Protein AF-A0A536EXW3-F1 (afdb_monomer_lite)

Secondary structure (DSSP, 8-state):
-------------------PPP---------------PPPHHHHHHHHHHHHHHHHHHHHHHHHHHHSPPGGGHHHHHHHHHHHHTPPPPPTTTS-HHHHHHHHHHH-TTTTTSSS--HHHHHHHHHHHHHHTS-----

Radius of gyration: 43.44 Å; chains: 1; bounding box: 102×29×121 Å

Sequence (139 aa):
MVMRTEFSHGTCGVQNPVQQPPNSRAVGNDRGRAAMRWPPAPVRRLAIGLALLAALVAPGAATLWIWSPDASDIQARVIRLASSNGLTLLGDDEVPALLAHAVVATEDERFYSHHGVDSIGLGRALLYDVVNVCLCQGG

pLDDT: mean 81.08, std 16.09, range [39.66, 96.44]

Structure (mmCIF, N/CA/C/O backbone):
data_AF-A0A536EXW3-F1
#
_entry.id   AF-A0A536EXW3-F1
#
loop_
_atom_site.group_PDB
_atom_site.id
_atom_site.type_symbol
_atom_site.label_atom_id
_atom_site.label_alt_id
_atom_site.label_comp_id
_atom_site.label_asym_id
_atom_site.label_entity_id
_atom_site.label_seq_id
_atom_site.pdbx_PDB_ins_code
_atom_site.Cartn_x
_atom_site.Cartn_y
_atom_site.Cartn_z
_atom_site.occupancy
_atom_site.B_iso_or_equiv
_atom_site.auth_seq_id
_atom_site.auth_comp_id
_atom_site.auth_asym_id
_atom_site.auth_atom_id
_atom_site.pdbx_PDB_model_num
ATOM 1 N N . MET A 1 1 ? 76.489 -2.674 -97.811 1.00 39.66 1 MET A N 1
ATOM 2 C CA . MET A 1 1 ? 77.853 -2.096 -97.776 1.00 39.66 1 MET A CA 1
ATOM 3 C C . MET A 1 1 ? 77.642 -0.592 -97.648 1.00 39.66 1 MET A C 1
ATOM 5 O O . MET A 1 1 ? 77.077 -0.022 -98.559 1.00 39.66 1 MET A O 1
ATOM 9 N N . VAL A 1 2 ? 77.814 0.076 -96.511 1.00 45.12 2 VAL A N 1
ATOM 10 C CA . VAL A 1 2 ? 78.913 0.041 -95.542 1.00 45.12 2 VAL A CA 1
ATOM 11 C C . VAL A 1 2 ? 78.366 0.205 -94.119 1.00 45.12 2 VAL A C 1
ATOM 13 O O . VAL A 1 2 ? 77.474 1.006 -93.863 1.00 45.12 2 VAL A O 1
ATOM 16 N N . MET A 1 3 ? 78.941 -0.594 -93.227 1.00 42.72 3 MET A N 1
ATOM 17 C CA . MET A 1 3 ? 78.793 -0.600 -91.779 1.00 42.72 3 MET A CA 1
ATOM 18 C C . MET A 1 3 ? 79.718 0.476 -91.192 1.00 42.72 3 MET A C 1
ATOM 20 O O . MET A 1 3 ? 80.875 0.559 -91.600 1.00 42.72 3 MET A O 1
ATOM 24 N N . ARG A 1 4 ? 79.246 1.275 -90.232 1.00 47.56 4 ARG A N 1
ATOM 25 C CA . ARG A 1 4 ? 80.129 1.955 -89.274 1.00 47.56 4 ARG A CA 1
ATOM 26 C C . ARG A 1 4 ? 79.631 1.693 -87.863 1.00 47.56 4 ARG A C 1
ATOM 28 O O . ARG A 1 4 ? 78.676 2.299 -87.394 1.00 47.56 4 ARG A O 1
ATOM 35 N N . THR A 1 5 ? 80.303 0.742 -87.237 1.00 51.34 5 THR A N 1
ATOM 36 C CA . THR A 1 5 ? 80.594 0.700 -85.809 1.00 51.34 5 THR A CA 1
ATOM 37 C C . THR A 1 5 ? 81.482 1.884 -85.445 1.00 51.34 5 THR A C 1
ATOM 39 O O . THR A 1 5 ? 82.410 2.160 -86.193 1.00 51.34 5 THR A O 1
ATOM 42 N N . GLU A 1 6 ? 81.247 2.517 -84.300 1.00 50.81 6 GLU A N 1
ATOM 43 C CA . GLU A 1 6 ? 82.322 2.983 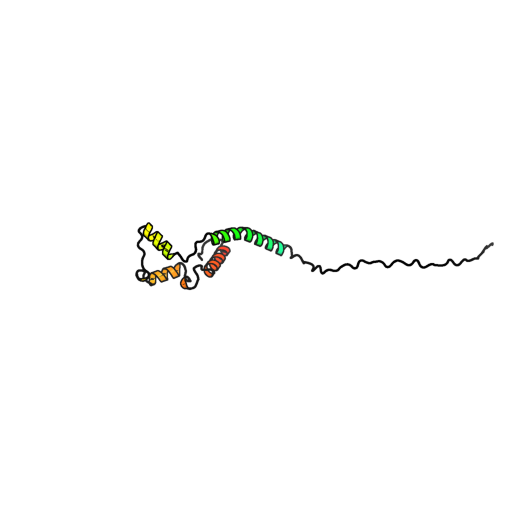-83.422 1.00 50.81 6 GLU A CA 1
ATOM 44 C C . GLU A 1 6 ? 81.808 2.956 -81.979 1.00 50.81 6 GLU A C 1
ATOM 46 O O . GLU A 1 6 ? 80.662 3.288 -81.670 1.00 50.81 6 GLU A O 1
ATOM 51 N N . PHE A 1 7 ? 82.693 2.452 -81.139 1.00 46.56 7 PHE A N 1
ATOM 52 C CA . PHE A 1 7 ? 82.573 2.135 -79.731 1.00 46.56 7 PHE A CA 1
ATOM 53 C C . PHE A 1 7 ? 83.348 3.221 -78.964 1.00 46.56 7 PHE A C 1
ATOM 55 O O . PHE A 1 7 ? 84.186 3.903 -79.548 1.00 46.56 7 PHE A O 1
ATOM 62 N N . SER A 1 8 ? 83.159 3.283 -77.643 1.00 43.66 8 SER A N 1
ATOM 63 C CA . SER A 1 8 ? 84.220 3.560 -76.655 1.00 43.66 8 SER A CA 1
ATOM 64 C C . SER A 1 8 ? 84.088 4.788 -75.729 1.00 43.66 8 SER A C 1
ATOM 66 O O . SER A 1 8 ? 83.782 5.904 -76.137 1.00 43.66 8 SER A O 1
ATOM 68 N N . HIS A 1 9 ? 84.470 4.495 -74.474 1.00 50.88 9 HIS A N 1
ATOM 69 C CA . HIS A 1 9 ? 84.748 5.324 -73.287 1.00 50.88 9 HIS A CA 1
ATOM 70 C C . HIS A 1 9 ? 83.513 5.953 -72.600 1.00 50.88 9 HIS A C 1
ATOM 72 O O . HIS A 1 9 ? 82.826 6.779 -73.172 1.00 50.88 9 HIS A O 1
ATOM 78 N N . GLY A 1 10 ? 83.124 5.641 -71.359 1.00 49.44 10 GLY A N 1
ATOM 79 C CA . GLY A 1 10 ? 83.854 5.087 -70.221 1.00 49.44 10 GLY A CA 1
ATOM 80 C C . GLY A 1 10 ? 84.164 6.190 -69.206 1.00 49.44 10 GLY A C 1
ATOM 81 O O . GLY A 1 10 ? 85.245 6.759 -69.269 1.00 49.44 10 GLY A O 1
ATOM 82 N N . THR A 1 11 ? 83.258 6.450 -68.254 1.00 57.19 11 THR A N 1
ATOM 83 C CA . THR A 1 11 ? 83.593 7.064 -66.955 1.00 57.19 11 THR A CA 1
ATOM 84 C C . THR A 1 11 ? 82.712 6.495 -65.839 1.00 57.19 11 THR A C 1
ATOM 86 O O . THR A 1 11 ? 81.483 6.510 -65.894 1.00 57.19 11 THR A O 1
ATOM 89 N N . CYS A 1 12 ? 83.380 5.960 -64.815 1.00 51.38 12 CYS A N 1
ATOM 90 C CA . CYS A 1 12 ? 82.799 5.523 -63.552 1.00 51.38 12 CYS A CA 1
ATOM 91 C C . CYS A 1 12 ? 82.267 6.734 -62.777 1.00 51.38 12 CYS A C 1
ATOM 93 O O . CYS A 1 12 ? 83.043 7.521 -62.236 1.00 51.38 12 CYS A O 1
ATOM 95 N N . GLY A 1 13 ? 80.944 6.868 -62.702 1.00 50.50 13 GLY A N 1
ATOM 96 C CA . GLY A 1 13 ? 80.277 7.763 -61.763 1.00 50.50 13 GLY A CA 1
ATOM 97 C C . GLY A 1 13 ? 80.146 7.100 -60.392 1.00 50.50 13 GLY A C 1
ATOM 98 O O . GLY A 1 13 ? 79.479 6.077 -60.248 1.00 50.50 13 GLY A O 1
ATOM 99 N N . VAL A 1 14 ? 80.800 7.698 -59.399 1.00 56.66 14 VAL A N 1
ATOM 100 C CA . VAL A 1 14 ? 80.733 7.383 -57.967 1.00 56.66 14 VAL A CA 1
ATOM 101 C C . VAL A 1 14 ? 79.275 7.393 -57.487 1.00 56.66 14 VAL A C 1
ATOM 103 O O . VAL A 1 14 ? 78.622 8.433 -57.486 1.00 56.66 14 VAL A O 1
ATOM 106 N N . GLN A 1 15 ? 78.761 6.238 -57.064 1.00 57.31 15 GLN A N 1
ATOM 107 C CA . GLN A 1 15 ? 77.461 6.132 -56.399 1.00 57.31 15 GLN A CA 1
ATOM 108 C C . GLN A 1 15 ? 77.656 6.438 -54.912 1.00 57.31 15 GLN A C 1
ATOM 110 O O . GLN A 1 15 ? 78.202 5.631 -54.166 1.00 57.31 15 GLN A O 1
ATOM 115 N N . ASN A 1 16 ? 77.238 7.629 -54.493 1.00 58.91 16 ASN A N 1
ATOM 116 C CA . ASN A 1 16 ? 77.158 8.011 -53.089 1.00 58.91 16 ASN A CA 1
ATOM 117 C C . ASN A 1 16 ? 75.812 7.497 -52.536 1.00 58.91 16 ASN A C 1
ATOM 119 O O . ASN A 1 16 ? 74.772 7.899 -53.069 1.00 58.91 16 ASN A O 1
ATOM 123 N N . PRO A 1 17 ? 75.766 6.600 -51.534 1.00 58.09 17 PRO A N 1
ATOM 124 C CA . PRO A 1 17 ? 74.497 6.174 -50.967 1.00 58.09 17 PRO A CA 1
ATOM 125 C C . PRO A 1 17 ? 73.904 7.336 -50.167 1.00 58.09 17 PRO A C 1
ATOM 127 O O . PRO A 1 17 ? 74.394 7.695 -49.098 1.00 58.09 17 PRO A O 1
ATOM 130 N N . VAL A 1 18 ? 72.830 7.928 -50.690 1.00 61.88 18 VAL A N 1
ATOM 131 C CA . VAL A 1 18 ? 71.965 8.830 -49.926 1.00 61.88 18 VAL A CA 1
ATOM 132 C C . VAL A 1 18 ? 71.464 8.049 -48.712 1.00 61.88 18 VAL A C 1
ATOM 134 O O . VAL A 1 18 ? 70.648 7.137 -48.842 1.00 61.88 18 VAL A O 1
ATOM 137 N N . GLN A 1 19 ? 71.980 8.376 -47.527 1.00 61.47 19 GLN A N 1
ATOM 138 C CA . GLN A 1 19 ? 71.449 7.851 -46.278 1.00 61.47 19 GLN A CA 1
ATOM 139 C C . GLN A 1 19 ? 70.053 8.434 -46.069 1.00 61.47 19 GLN A C 1
ATOM 141 O O . GLN A 1 19 ? 69.885 9.619 -45.785 1.00 61.47 19 GLN A O 1
ATOM 146 N N . GLN A 1 20 ? 69.038 7.593 -46.252 1.00 64.19 20 GLN A N 1
ATOM 147 C CA . GLN A 1 20 ? 67.671 7.900 -45.858 1.00 64.19 20 GLN A CA 1
ATOM 148 C C . GLN A 1 20 ? 67.650 8.085 -44.333 1.00 64.19 20 GLN A C 1
ATOM 150 O O . GLN A 1 20 ? 68.080 7.172 -43.621 1.00 64.19 20 GLN A O 1
ATOM 155 N N . PRO A 1 21 ? 67.172 9.227 -43.801 1.00 63.22 21 PRO A N 1
ATOM 156 C CA . PRO A 1 21 ? 66.998 9.358 -42.363 1.00 63.22 21 PRO A CA 1
ATOM 157 C C . PRO A 1 21 ? 66.035 8.263 -41.884 1.00 63.22 21 PRO A C 1
ATOM 159 O O . PRO A 1 21 ? 65.105 7.910 -42.624 1.00 63.22 21 PRO A O 1
ATOM 162 N N . PRO A 1 22 ? 66.232 7.706 -40.675 1.00 63.12 22 PRO A N 1
ATOM 163 C CA . PRO A 1 22 ? 65.307 6.731 -40.135 1.00 63.12 22 PRO A CA 1
ATOM 164 C C . PRO A 1 22 ? 63.920 7.363 -40.126 1.00 63.12 22 PRO A C 1
ATOM 166 O O . PRO A 1 22 ? 63.681 8.398 -39.507 1.00 63.12 22 PRO A O 1
ATOM 169 N N . ASN A 1 23 ? 63.017 6.744 -40.880 1.00 60.72 23 ASN A N 1
ATOM 170 C CA . ASN A 1 23 ? 61.598 7.008 -40.809 1.00 60.72 23 ASN A CA 1
ATOM 171 C C . ASN A 1 23 ? 61.190 6.832 -39.344 1.00 60.72 23 ASN A C 1
ATOM 173 O O . ASN A 1 23 ? 61.068 5.699 -38.873 1.00 60.72 23 ASN A O 1
ATOM 177 N N . SER A 1 24 ? 61.000 7.950 -38.643 1.00 56.53 24 SER A N 1
ATOM 178 C CA . SER A 1 24 ? 60.300 8.035 -37.368 1.00 56.53 24 SER A CA 1
ATOM 179 C C . SER A 1 24 ? 58.846 7.634 -37.603 1.00 56.53 24 SER A C 1
ATOM 181 O O . SER A 1 24 ? 57.938 8.465 -37.567 1.00 56.53 24 SER A O 1
ATOM 183 N N . ARG A 1 25 ? 58.622 6.347 -37.896 1.00 56.28 25 ARG A N 1
ATOM 184 C CA . ARG A 1 25 ? 57.303 5.739 -37.861 1.00 56.28 25 ARG A CA 1
ATOM 185 C C . ARG A 1 25 ? 56.850 5.947 -36.439 1.00 56.28 25 ARG A C 1
ATOM 187 O O . ARG A 1 25 ? 57.452 5.409 -35.513 1.00 56.28 25 ARG A O 1
ATOM 194 N N . ALA A 1 26 ? 55.856 6.815 -36.316 1.00 57.50 26 ALA A N 1
ATOM 195 C CA . ALA A 1 26 ? 55.131 7.090 -35.105 1.00 57.50 26 ALA A CA 1
ATOM 196 C C . ALA A 1 26 ? 55.066 5.814 -34.267 1.00 57.50 26 ALA A C 1
ATOM 198 O O . ALA A 1 26 ? 54.476 4.818 -34.691 1.00 57.50 26 ALA A O 1
ATOM 199 N N . VAL A 1 27 ? 55.698 5.852 -33.094 1.00 60.97 27 VAL A N 1
ATOM 200 C CA . VAL A 1 27 ? 55.340 4.966 -31.993 1.00 60.97 27 VAL A CA 1
ATOM 201 C C . VAL A 1 27 ? 53.906 5.354 -31.662 1.00 60.97 27 VAL A C 1
ATOM 203 O O . VAL A 1 27 ? 53.631 6.261 -30.876 1.00 60.97 27 VAL A O 1
ATOM 206 N N . GLY A 1 28 ? 52.992 4.750 -32.420 1.00 56.22 28 GLY A N 1
ATOM 207 C CA . GLY A 1 28 ? 51.567 4.810 -32.224 1.00 56.22 28 GLY A CA 1
ATOM 208 C C . GLY A 1 28 ? 51.334 4.237 -30.849 1.00 56.22 28 GLY A C 1
ATOM 209 O O . GLY A 1 28 ? 51.504 3.052 -30.600 1.00 56.22 28 GLY A O 1
ATOM 210 N N . ASN A 1 29 ? 51.052 5.139 -29.929 1.00 62.47 29 ASN A N 1
ATOM 211 C CA . ASN A 1 29 ? 50.621 4.835 -28.592 1.00 62.47 29 ASN A CA 1
ATOM 212 C C . ASN A 1 29 ? 49.294 4.062 -28.698 1.00 62.47 29 ASN A C 1
ATOM 214 O O . ASN A 1 29 ? 48.212 4.656 -28.704 1.00 62.47 29 ASN A O 1
ATOM 218 N N . ASP A 1 30 ? 49.395 2.735 -28.776 1.00 59.47 30 ASP A N 1
ATOM 219 C CA . ASP A 1 30 ? 48.297 1.777 -28.655 1.00 59.47 30 ASP A CA 1
ATOM 220 C C . ASP A 1 30 ? 47.860 1.706 -27.185 1.00 59.47 30 ASP A C 1
ATOM 222 O O . ASP A 1 30 ? 47.868 0.669 -26.525 1.00 59.47 30 ASP A O 1
ATOM 226 N N . ARG A 1 31 ? 47.485 2.866 -26.631 1.00 60.16 31 ARG A N 1
ATOM 227 C CA . ARG A 1 31 ? 46.720 2.934 -25.389 1.00 60.16 31 ARG A CA 1
ATOM 228 C C . ARG A 1 31 ? 45.419 2.200 -25.652 1.00 60.16 31 ARG A C 1
ATOM 230 O O . ARG A 1 31 ? 44.624 2.663 -26.467 1.00 60.16 31 ARG A O 1
ATOM 237 N N . GLY A 1 32 ? 45.252 1.077 -24.956 1.00 52.81 32 GLY A N 1
ATOM 238 C CA . GLY A 1 32 ? 44.072 0.222 -24.890 1.00 52.81 32 GLY A CA 1
ATOM 239 C C . GLY A 1 32 ? 42.752 0.958 -25.078 1.00 52.81 32 GLY A C 1
ATOM 240 O O . GLY A 1 32 ? 42.047 1.274 -24.123 1.00 52.81 32 GLY A O 1
ATOM 241 N N . ARG A 1 33 ? 42.369 1.158 -26.339 1.00 58.97 33 ARG A N 1
ATOM 242 C CA . ARG A 1 33 ? 40.987 1.405 -26.710 1.00 58.97 33 ARG A CA 1
ATOM 243 C C . ARG A 1 33 ? 40.323 0.046 -26.641 1.00 58.97 33 ARG A C 1
ATOM 245 O O . ARG A 1 33 ? 40.210 -0.642 -27.649 1.00 58.97 33 ARG A O 1
ATOM 252 N N . ALA A 1 34 ? 39.947 -0.351 -25.424 1.00 60.16 34 ALA A N 1
ATOM 253 C CA . ALA A 1 34 ? 38.918 -1.352 -25.220 1.00 60.16 34 ALA A CA 1
ATOM 254 C C . ALA A 1 34 ? 37.746 -0.919 -26.105 1.00 60.16 34 ALA A C 1
ATOM 256 O O . ALA A 1 34 ? 37.071 0.070 -25.819 1.00 60.16 34 ALA A O 1
ATOM 257 N N . ALA A 1 35 ? 37.624 -1.559 -27.270 1.00 61.75 35 ALA A N 1
ATOM 258 C CA . ALA A 1 35 ? 36.638 -1.214 -28.269 1.00 61.75 35 ALA A CA 1
ATOM 259 C C . ALA A 1 35 ? 35.280 -1.474 -27.629 1.00 61.75 35 ALA A C 1
ATOM 261 O O . ALA A 1 35 ? 34.850 -2.619 -27.500 1.00 61.75 35 ALA A O 1
ATOM 262 N N . MET A 1 36 ? 34.655 -0.401 -27.152 1.00 62.81 36 MET A N 1
ATOM 263 C CA . MET A 1 36 ? 33.332 -0.412 -26.561 1.00 62.81 36 MET A CA 1
ATOM 264 C C . MET A 1 36 ? 32.375 -0.840 -27.669 1.00 62.81 36 MET A C 1
ATOM 266 O O . MET A 1 36 ? 31.964 -0.034 -28.501 1.00 62.81 36 MET A O 1
ATOM 270 N N . ARG A 1 37 ? 32.111 -2.145 -27.761 1.00 75.62 37 ARG A N 1
ATOM 271 C CA . ARG A 1 37 ? 31.173 -2.706 -28.730 1.00 75.62 37 ARG A CA 1
ATOM 272 C C . ARG A 1 37 ? 29.799 -2.191 -28.337 1.00 75.62 37 ARG A C 1
ATOM 274 O O . ARG A 1 37 ? 29.271 -2.566 -27.294 1.00 75.62 37 ARG A O 1
ATOM 281 N N . TRP A 1 38 ? 29.258 -1.276 -29.133 1.00 72.81 38 TRP A N 1
ATOM 282 C CA . TRP A 1 38 ? 27.921 -0.757 -28.889 1.00 72.81 38 TRP A CA 1
ATOM 283 C C . TRP A 1 38 ? 26.916 -1.906 -28.984 1.00 72.81 38 TRP A C 1
ATOM 285 O O . TRP A 1 38 ? 27.030 -2.734 -29.895 1.00 72.81 38 TRP A O 1
ATOM 295 N N . PRO A 1 39 ? 25.949 -1.984 -28.053 1.00 80.62 39 PRO A N 1
ATOM 296 C CA . PRO A 1 39 ? 24.941 -3.025 -28.099 1.00 80.62 39 PRO A CA 1
ATOM 297 C C . PRO A 1 39 ? 24.151 -2.922 -29.410 1.00 80.62 39 PRO A C 1
ATOM 299 O O . PRO A 1 39 ? 23.993 -1.823 -29.961 1.00 80.62 39 PRO A O 1
ATOM 302 N N . PRO A 1 40 ? 23.635 -4.051 -29.922 1.00 86.69 40 PRO A N 1
ATOM 303 C CA . PRO A 1 40 ? 22.857 -4.050 -31.150 1.00 86.69 40 PRO A CA 1
ATOM 304 C C . PRO A 1 40 ? 21.650 -3.108 -31.019 1.00 86.69 40 PRO A C 1
ATOM 306 O O . PRO A 1 40 ? 21.060 -2.956 -29.947 1.00 86.69 40 PRO A O 1
ATOM 309 N N . ALA A 1 41 ? 21.268 -2.470 -32.129 1.00 86.44 41 ALA A 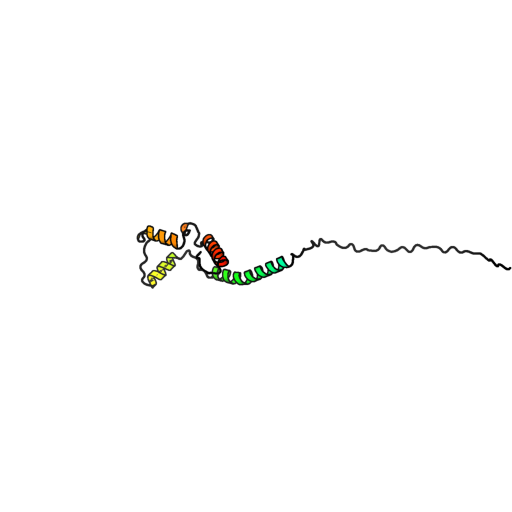N 1
ATOM 310 C CA . ALA A 1 41 ? 20.202 -1.468 -32.179 1.00 86.44 41 ALA A CA 1
ATOM 311 C C . ALA A 1 41 ? 18.890 -1.838 -31.444 1.00 86.44 41 ALA A C 1
ATOM 313 O O . ALA A 1 41 ? 18.359 -0.949 -30.773 1.00 86.44 41 ALA A O 1
ATOM 314 N N . PRO A 1 42 ? 18.354 -3.081 -31.501 1.00 88.06 42 PRO A N 1
ATOM 315 C CA . PRO A 1 42 ? 17.156 -3.435 -30.734 1.00 88.06 42 PRO A CA 1
ATOM 316 C C . PRO A 1 42 ? 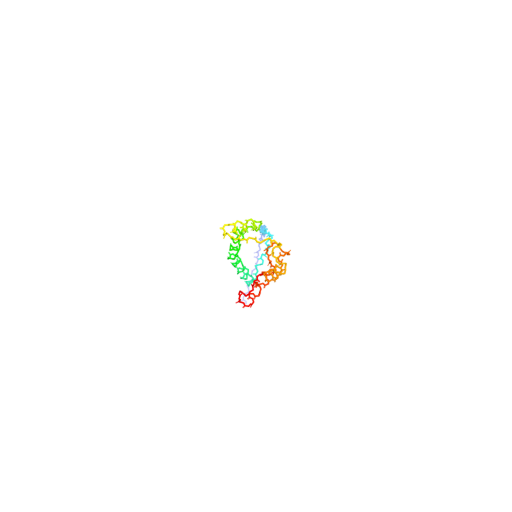17.373 -3.340 -29.220 1.00 88.06 42 PRO A C 1
ATOM 318 O O . PRO A 1 42 ? 16.533 -2.773 -28.530 1.00 88.06 42 PRO A O 1
ATOM 321 N N . VAL A 1 43 ? 18.525 -3.792 -28.714 1.00 90.25 43 VAL A N 1
ATOM 322 C CA . VAL A 1 43 ? 18.876 -3.713 -27.286 1.00 90.25 43 VAL A CA 1
ATOM 323 C C . VAL A 1 43 ? 18.983 -2.257 -26.844 1.00 90.25 43 VAL A C 1
ATOM 325 O O . VAL A 1 43 ? 18.447 -1.886 -25.804 1.00 90.25 43 VAL A O 1
ATOM 328 N N . ARG A 1 44 ? 19.597 -1.399 -27.669 1.00 88.94 44 ARG A N 1
ATOM 329 C CA . ARG A 1 44 ? 19.681 0.040 -27.382 1.00 88.94 44 ARG A CA 1
ATOM 330 C C . ARG A 1 44 ? 18.300 0.700 -27.328 1.00 88.94 44 ARG A C 1
ATOM 332 O O . ARG A 1 44 ? 18.059 1.518 -26.450 1.00 88.94 44 ARG A O 1
ATOM 339 N N . ARG A 1 45 ? 17.395 0.361 -28.252 1.00 91.12 45 ARG A N 1
ATOM 340 C CA . ARG A 1 45 ? 16.024 0.907 -28.282 1.00 91.12 45 ARG A CA 1
ATOM 341 C C . ARG A 1 45 ? 15.216 0.477 -27.058 1.00 91.12 45 ARG A C 1
ATOM 343 O O . ARG A 1 45 ? 14.561 1.319 -26.457 1.00 91.12 45 ARG A O 1
ATOM 350 N N . LEU A 1 46 ? 15.317 -0.794 -26.670 1.00 92.50 46 LEU A N 1
ATOM 351 C CA . LEU A 1 46 ? 14.686 -1.327 -25.459 1.00 92.50 46 LEU A CA 1
ATOM 352 C C . LEU A 1 46 ? 15.214 -0.632 -24.199 1.00 92.50 46 LEU A C 1
ATOM 354 O O . LEU A 1 46 ? 14.425 -0.176 -23.378 1.00 92.50 46 LEU A O 1
ATOM 358 N N . ALA A 1 47 ? 16.536 -0.475 -24.089 1.00 91.75 47 ALA A N 1
ATOM 359 C CA . ALA A 1 47 ? 17.166 0.217 -22.967 1.00 91.75 47 ALA A CA 1
ATOM 360 C C . ALA A 1 47 ? 16.722 1.685 -22.865 1.00 91.75 47 ALA A C 1
ATOM 362 O O . ALA A 1 47 ? 16.407 2.153 -21.775 1.00 91.75 47 ALA A O 1
ATOM 363 N N . ILE A 1 48 ? 16.639 2.398 -23.995 1.00 93.75 48 ILE A N 1
ATOM 364 C CA . ILE A 1 48 ? 16.118 3.772 -24.029 1.00 93.75 48 ILE A CA 1
ATOM 365 C C . ILE A 1 48 ? 14.647 3.799 -23.596 1.00 93.75 48 ILE A C 1
ATOM 367 O O . ILE A 1 48 ? 14.281 4.630 -22.773 1.00 93.75 48 ILE A O 1
ATOM 371 N N . GLY A 1 49 ? 13.812 2.887 -24.103 1.00 93.94 49 GLY A N 1
ATOM 372 C CA . GLY A 1 49 ? 12.397 2.808 -23.727 1.00 93.94 49 GLY A CA 1
ATOM 373 C C . GLY A 1 49 ? 12.190 2.575 -22.227 1.00 93.94 49 GLY A C 1
ATOM 374 O O . GLY A 1 49 ? 11.429 3.302 -21.594 1.00 93.94 49 GLY A O 1
ATOM 375 N N . LEU A 1 50 ? 12.922 1.623 -21.641 1.00 94.44 50 LEU A N 1
ATOM 376 C CA . LEU A 1 50 ? 12.892 1.360 -20.199 1.00 94.44 50 LEU A CA 1
ATOM 377 C C . LEU A 1 50 ? 13.389 2.558 -19.383 1.00 94.44 50 LEU A C 1
ATOM 379 O O . LEU A 1 50 ? 12.783 2.894 -18.370 1.00 94.44 50 LEU A O 1
ATOM 383 N N . ALA A 1 51 ? 14.453 3.230 -19.832 1.00 93.44 51 ALA A N 1
ATOM 384 C CA . ALA A 1 51 ? 14.971 4.420 -19.162 1.00 93.44 51 ALA A CA 1
ATOM 385 C C . ALA A 1 51 ? 13.959 5.577 -19.172 1.00 93.44 51 ALA A C 1
ATOM 387 O O . ALA A 1 51 ? 13.793 6.250 -18.158 1.00 93.44 51 ALA A O 1
ATOM 388 N N . LEU A 1 52 ? 13.247 5.784 -20.286 1.00 95.94 52 LEU A N 1
ATOM 389 C CA . LEU A 1 52 ? 12.187 6.790 -20.382 1.00 95.94 52 LEU A CA 1
ATOM 390 C C . LEU A 1 52 ? 11.000 6.456 -19.470 1.00 95.94 52 LEU A C 1
ATOM 392 O O . LEU A 1 52 ? 10.502 7.337 -18.775 1.00 95.94 52 LEU A O 1
ATOM 396 N N . LEU A 1 53 ? 10.576 5.189 -19.430 1.00 94.00 53 LEU A N 1
ATOM 397 C CA . LEU A 1 53 ? 9.506 4.743 -18.536 1.00 94.00 53 LEU A CA 1
ATOM 398 C C . LEU A 1 53 ? 9.897 4.927 -17.063 1.00 94.00 53 LEU A C 1
ATOM 400 O O . LEU A 1 53 ? 9.124 5.482 -16.286 1.00 94.00 53 LEU A O 1
ATOM 404 N N . ALA A 1 54 ? 11.116 4.538 -16.687 1.00 92.38 54 ALA A N 1
ATOM 405 C CA . ALA A 1 54 ? 11.633 4.752 -15.340 1.00 92.38 54 ALA A CA 1
ATOM 406 C C . ALA A 1 54 ? 11.693 6.245 -14.983 1.00 92.38 54 ALA A C 1
ATOM 408 O O . ALA A 1 54 ? 11.276 6.621 -13.893 1.00 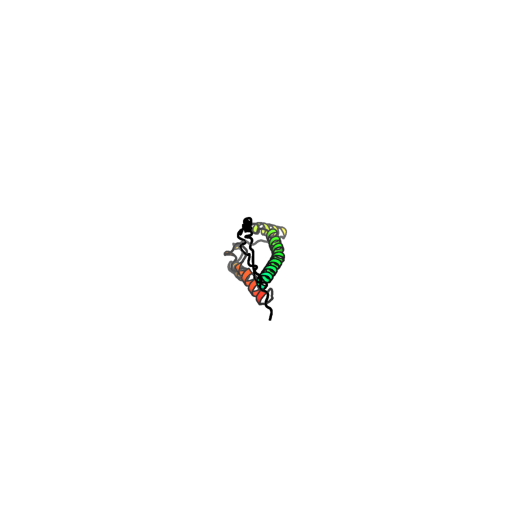92.38 54 ALA A O 1
ATOM 409 N N . ALA A 1 55 ? 12.136 7.108 -15.902 1.00 93.25 55 ALA A N 1
ATOM 410 C CA . ALA A 1 55 ? 12.157 8.555 -15.692 1.00 93.25 55 ALA A CA 1
ATOM 411 C C . ALA A 1 55 ? 10.753 9.165 -15.519 1.00 93.25 55 ALA A C 1
ATOM 413 O O . ALA A 1 55 ? 10.623 10.193 -14.861 1.00 93.25 55 ALA A O 1
ATOM 414 N N . LEU A 1 56 ? 9.710 8.535 -16.073 1.00 93.44 56 LEU A N 1
ATOM 415 C CA . LEU A 1 56 ? 8.317 8.953 -15.899 1.00 93.44 56 LEU A CA 1
ATOM 416 C C . LEU A 1 56 ? 7.723 8.459 -14.567 1.00 93.44 56 LEU A C 1
ATOM 418 O O . LEU A 1 56 ? 7.031 9.206 -13.882 1.00 93.44 56 LEU A O 1
ATOM 422 N N . VAL A 1 57 ? 7.993 7.204 -14.197 1.00 93.44 57 VAL A N 1
ATOM 423 C CA . VAL A 1 57 ? 7.381 6.542 -13.030 1.00 93.44 57 VAL A CA 1
ATOM 424 C C . VAL A 1 57 ? 8.111 6.873 -11.726 1.00 93.44 57 VAL A C 1
ATOM 426 O O . VAL A 1 57 ? 7.469 7.106 -10.701 1.00 93.44 57 VAL A O 1
ATOM 429 N N . ALA A 1 58 ? 9.445 6.920 -11.743 1.00 91.31 58 ALA A N 1
ATOM 430 C CA . ALA A 1 58 ? 10.257 7.081 -10.538 1.00 91.31 58 ALA A CA 1
ATOM 431 C C . ALA A 1 58 ? 9.994 8.389 -9.770 1.00 91.31 58 ALA A C 1
ATOM 433 O O . ALA A 1 58 ? 9.922 8.318 -8.544 1.00 91.31 58 ALA A O 1
ATOM 434 N N . PRO A 1 59 ? 9.792 9.560 -10.411 1.00 92.62 59 PRO A N 1
ATOM 435 C CA . PRO A 1 59 ? 9.424 10.774 -9.685 1.00 92.62 59 PRO A CA 1
ATOM 436 C C . PRO A 1 59 ? 8.094 10.611 -8.941 1.00 92.62 59 PRO A C 1
ATOM 438 O O . PRO A 1 59 ? 7.998 10.983 -7.776 1.00 92.62 59 PRO A O 1
ATOM 441 N N . GLY A 1 60 ? 7.094 9.991 -9.577 1.00 88.81 60 GLY A N 1
ATOM 442 C CA . GLY A 1 60 ? 5.805 9.695 -8.950 1.00 88.81 60 GLY A CA 1
ATOM 443 C C . GLY A 1 60 ? 5.962 8.783 -7.735 1.00 88.81 60 GLY A C 1
ATOM 444 O O . GLY A 1 60 ? 5.549 9.146 -6.637 1.00 88.81 60 GLY A O 1
ATOM 445 N N . ALA A 1 61 ? 6.650 7.653 -7.899 1.00 87.31 61 ALA A N 1
ATOM 446 C CA . ALA A 1 61 ? 6.920 6.727 -6.801 1.00 87.31 61 ALA A CA 1
ATOM 447 C C . ALA A 1 61 ? 7.706 7.385 -5.648 1.00 87.31 61 ALA A C 1
ATOM 449 O O . ALA A 1 61 ? 7.351 7.212 -4.486 1.00 87.31 61 ALA A O 1
ATOM 450 N N . ALA A 1 62 ? 8.728 8.189 -5.956 1.00 87.00 62 ALA A N 1
ATOM 451 C CA . ALA A 1 62 ? 9.515 8.903 -4.953 1.00 87.00 62 ALA A CA 1
ATOM 452 C C . ALA A 1 62 ? 8.687 9.958 -4.209 1.00 87.00 62 ALA A C 1
ATOM 454 O O . ALA A 1 62 ? 8.786 10.053 -2.990 1.00 87.00 62 ALA A O 1
ATOM 455 N N . THR A 1 63 ? 7.846 10.728 -4.910 1.00 89.31 63 THR A N 1
ATOM 456 C CA . THR A 1 63 ? 6.944 11.676 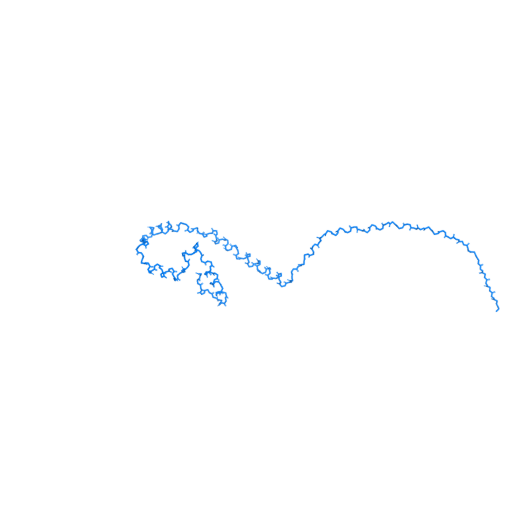-4.238 1.00 89.31 63 THR A CA 1
ATOM 457 C C . THR A 1 63 ? 5.990 10.940 -3.305 1.00 89.31 63 THR A C 1
ATOM 459 O O . THR A 1 63 ? 5.931 11.285 -2.131 1.00 89.31 63 THR A O 1
ATOM 462 N N . LEU A 1 64 ? 5.319 9.882 -3.769 1.00 86.25 64 LEU A N 1
ATOM 463 C CA . LEU A 1 64 ? 4.438 9.073 -2.925 1.00 86.25 64 LEU A CA 1
ATOM 464 C C . LEU A 1 64 ? 5.159 8.524 -1.691 1.00 86.25 64 LEU A C 1
ATOM 466 O O . LEU A 1 64 ? 4.619 8.637 -0.599 1.00 86.25 64 LEU A O 1
ATOM 470 N N . TRP A 1 65 ? 6.387 8.021 -1.844 1.00 84.69 65 TRP A N 1
ATOM 471 C CA . TRP A 1 65 ? 7.191 7.517 -0.727 1.00 84.69 65 TRP A CA 1
ATOM 472 C C . TRP A 1 65 ? 7.565 8.601 0.294 1.00 84.69 65 TRP A C 1
ATOM 474 O O . TRP A 1 65 ? 7.622 8.348 1.492 1.00 84.69 65 TRP A O 1
ATOM 484 N N . ILE A 1 66 ? 7.830 9.823 -0.170 1.00 86.62 66 ILE A N 1
ATOM 485 C CA . ILE A 1 66 ? 8.173 10.956 0.702 1.00 86.62 66 ILE A CA 1
ATOM 486 C C . ILE A 1 66 ? 6.931 11.489 1.428 1.00 86.62 66 ILE A C 1
ATOM 488 O O . ILE A 1 66 ? 7.028 11.928 2.572 1.00 86.62 66 ILE A O 1
ATOM 492 N N . TRP A 1 67 ? 5.773 11.478 0.765 1.00 85.50 67 TRP A N 1
ATOM 493 C CA . TRP A 1 67 ? 4.525 12.017 1.306 1.00 85.50 67 TRP A CA 1
ATOM 494 C C . TRP A 1 67 ? 3.712 11.001 2.113 1.00 85.50 67 TRP A C 1
ATOM 496 O O . TRP A 1 67 ? 2.845 11.418 2.883 1.00 85.50 67 TRP A O 1
ATOM 506 N N . SER A 1 68 ? 3.962 9.696 1.966 1.00 80.44 68 SER A N 1
ATOM 507 C CA . SER A 1 68 ? 3.304 8.669 2.773 1.00 80.44 68 SER A CA 1
ATOM 508 C C . SER A 1 68 ? 3.715 8.826 4.241 1.00 80.44 68 SER A C 1
ATOM 510 O O . SER A 1 68 ? 4.904 8.703 4.545 1.00 80.44 68 SER A O 1
ATOM 512 N N . PRO A 1 69 ? 2.771 9.112 5.159 1.00 76.12 69 PRO A N 1
ATOM 513 C CA . PRO A 1 69 ? 3.075 9.196 6.579 1.00 76.12 69 PRO A CA 1
ATOM 514 C C . PRO A 1 69 ? 3.633 7.868 7.079 1.00 76.12 69 PRO A C 1
ATOM 516 O O . PRO A 1 69 ? 3.180 6.804 6.657 1.00 76.12 69 PRO A O 1
ATOM 519 N N . ASP A 1 70 ? 4.575 7.942 8.013 1.00 80.44 70 ASP A N 1
ATOM 520 C CA . ASP A 1 70 ? 5.031 6.757 8.727 1.00 80.44 70 ASP A CA 1
ATOM 521 C C . ASP A 1 70 ? 3.864 6.104 9.494 1.00 80.44 70 ASP A C 1
ATOM 523 O O . ASP A 1 70 ? 2.978 6.795 10.003 1.00 80.44 70 ASP A O 1
ATOM 527 N N . ALA A 1 71 ? 3.850 4.771 9.556 1.00 81.94 71 ALA A N 1
ATOM 528 C CA . ALA A 1 71 ? 2.761 4.004 10.157 1.00 81.94 71 ALA A CA 1
ATOM 529 C C . ALA A 1 71 ? 2.935 3.752 11.670 1.00 81.94 71 ALA A C 1
ATOM 531 O O . ALA A 1 71 ? 2.051 3.175 12.304 1.00 81.94 71 ALA A O 1
ATOM 532 N N . SER A 1 72 ? 4.040 4.180 12.290 1.00 84.62 72 SER A N 1
ATOM 533 C CA . SER A 1 72 ? 4.271 3.963 13.728 1.00 84.62 72 SER A CA 1
ATOM 534 C C . SER A 1 72 ? 3.295 4.732 14.623 1.00 84.62 72 SER A C 1
ATOM 536 O O . SER A 1 72 ? 3.051 4.321 15.757 1.00 84.62 72 SER A O 1
ATOM 538 N N . ASP A 1 73 ? 2.692 5.817 14.125 1.00 89.12 73 ASP A N 1
ATOM 539 C CA . ASP A 1 73 ? 1.752 6.648 14.880 1.00 89.12 73 ASP A CA 1
ATOM 540 C C . ASP A 1 73 ? 0.272 6.344 14.588 1.00 89.12 73 ASP A C 1
ATOM 542 O O . ASP A 1 73 ? -0.599 7.075 15.071 1.00 89.12 73 ASP A O 1
ATOM 546 N N . ILE A 1 74 ? -0.035 5.272 13.837 1.00 88.69 74 ILE A N 1
ATOM 547 C CA . ILE A 1 74 ? -1.408 4.923 13.418 1.00 88.69 74 ILE A CA 1
ATOM 548 C C . ILE A 1 74 ? -2.357 4.898 14.622 1.00 88.69 74 ILE A C 1
ATOM 550 O O . ILE A 1 74 ? -3.399 5.548 14.580 1.00 88.69 74 ILE A O 1
ATOM 554 N N . GLN A 1 75 ? -1.978 4.254 15.731 1.00 90.00 75 GLN A N 1
ATOM 555 C CA . GLN A 1 75 ? -2.860 4.157 16.900 1.00 90.00 75 GLN A CA 1
ATOM 556 C C . GLN A 1 75 ? -3.132 5.511 17.551 1.00 90.00 75 GLN A C 1
ATOM 558 O O . GLN A 1 75 ? -4.281 5.849 17.835 1.00 90.00 75 GLN A O 1
ATOM 563 N N . ALA A 1 76 ? -2.105 6.348 17.710 1.00 91.81 76 ALA A N 1
ATOM 564 C CA . ALA A 1 76 ? -2.293 7.700 18.228 1.00 91.81 76 ALA A CA 1
ATOM 565 C C . ALA A 1 76 ? -3.184 8.539 17.295 1.00 91.81 76 ALA A C 1
ATOM 567 O O . ALA A 1 76 ? -4.002 9.338 17.756 1.00 91.81 76 ALA A O 1
ATOM 568 N N . ARG A 1 77 ? -3.053 8.353 15.979 1.00 91.00 77 ARG A N 1
ATOM 569 C CA . ARG A 1 77 ? -3.852 9.049 14.968 1.00 91.00 77 ARG A CA 1
ATOM 570 C C . ARG A 1 77 ? -5.314 8.606 14.986 1.00 91.00 77 ARG A C 1
ATOM 572 O O . ARG A 1 77 ? -6.186 9.474 14.974 1.00 91.00 77 ARG A O 1
ATOM 579 N N . VAL A 1 78 ? -5.575 7.302 15.072 1.00 91.25 78 VAL A N 1
ATOM 580 C CA . VAL A 1 78 ? -6.923 6.728 15.192 1.00 91.25 78 VAL A CA 1
ATOM 581 C C . VAL A 1 78 ? -7.597 7.215 16.473 1.00 91.25 78 VAL A C 1
ATOM 583 O O . VAL A 1 78 ? -8.726 7.689 16.407 1.00 91.25 78 VAL A O 1
ATOM 586 N N . ILE A 1 79 ? -6.891 7.225 17.610 1.00 92.38 79 ILE A N 1
ATOM 587 C CA . ILE A 1 79 ? -7.415 7.752 18.883 1.00 92.38 79 ILE A CA 1
ATOM 588 C C . ILE A 1 79 ? -7.798 9.229 18.765 1.00 92.38 79 ILE A C 1
ATOM 590 O O . ILE A 1 79 ? -8.891 9.617 19.187 1.00 92.38 79 ILE A O 1
ATOM 594 N N . ARG A 1 80 ? -6.938 10.059 18.156 1.00 92.69 80 ARG A N 1
ATOM 595 C CA . ARG A 1 80 ? -7.243 11.480 17.922 1.00 92.69 80 ARG A CA 1
ATOM 596 C C . ARG A 1 80 ? -8.478 11.661 17.041 1.00 92.69 80 ARG A C 1
ATOM 598 O O . ARG A 1 80 ? -9.362 12.429 17.406 1.00 92.69 80 ARG A O 1
ATOM 605 N N . LEU A 1 81 ? 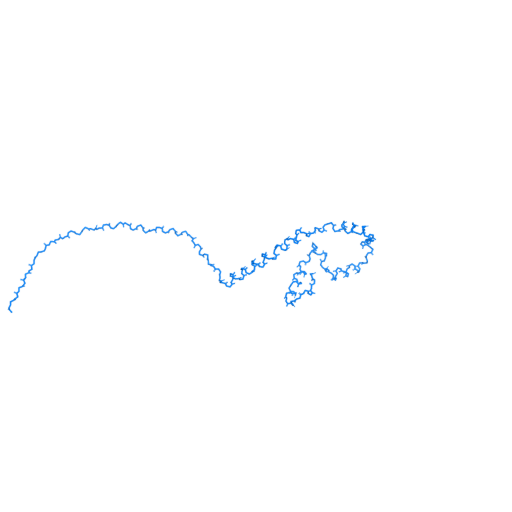-8.541 10.951 15.913 1.00 94.19 81 LEU A N 1
ATOM 606 C CA . LEU A 1 81 ? -9.658 11.016 14.964 1.00 94.19 81 LEU A CA 1
ATOM 607 C C . LEU A 1 81 ? -10.967 10.528 15.583 1.00 94.19 81 LEU A C 1
ATOM 609 O O . LEU A 1 81 ? -12.004 11.159 15.393 1.00 94.19 81 LEU A O 1
ATOM 613 N N . ALA A 1 82 ? -10.930 9.432 16.334 1.00 94.31 82 ALA A N 1
ATOM 614 C CA . ALA A 1 82 ? -12.111 8.904 16.994 1.00 94.31 82 ALA A CA 1
ATOM 615 C C . ALA A 1 82 ? -12.641 9.894 18.036 1.00 94.31 82 ALA A C 1
ATOM 617 O O . ALA A 1 82 ? -13.819 10.245 18.010 1.00 94.31 82 ALA A O 1
ATOM 618 N N . SER A 1 83 ? -11.746 10.447 18.858 1.00 93.12 83 SER A N 1
ATOM 619 C CA . SER A 1 83 ? -12.095 11.441 19.878 1.00 93.12 83 SER A CA 1
ATOM 620 C C . SER A 1 83 ? -12.677 12.720 19.266 1.00 93.12 83 SER A C 1
ATOM 622 O O . SER A 1 83 ? -13.647 13.261 19.790 1.00 93.12 83 SER A O 1
ATOM 624 N N . SER A 1 84 ? -12.129 13.200 18.142 1.00 95.56 84 SER A N 1
ATOM 625 C CA . SER A 1 84 ? -12.623 14.415 17.476 1.00 95.56 84 SER A CA 1
ATOM 626 C C . SER A 1 84 ? -13.958 14.224 16.757 1.00 95.56 84 SER A C 1
ATOM 628 O O . SER A 1 84 ? -14.693 15.191 16.588 1.00 95.56 84 SER A O 1
ATOM 630 N N . ASN A 1 85 ? -14.266 13.001 16.316 1.00 96.19 85 ASN A N 1
ATOM 631 C CA . ASN A 1 85 ? -15.506 12.675 15.604 1.00 96.19 85 ASN A CA 1
ATOM 632 C C . ASN A 1 85 ? -16.572 12.030 16.509 1.00 96.19 85 ASN A C 1
ATOM 634 O O . ASN A 1 85 ? -17.629 11.646 16.016 1.00 96.19 85 ASN A O 1
ATOM 638 N N . GLY A 1 86 ? -16.313 11.898 17.816 1.00 94.69 86 GLY A N 1
ATOM 639 C CA . GLY A 1 86 ? -17.239 11.264 18.759 1.00 94.69 86 GLY A CA 1
ATOM 640 C C . GLY A 1 86 ? -17.440 9.763 18.518 1.00 94.69 86 GLY A C 1
ATOM 641 O O . GLY A 1 86 ? -18.504 9.236 18.831 1.00 94.69 86 GLY A O 1
ATOM 642 N N . LEU A 1 87 ? -16.449 9.082 17.936 1.00 94.50 87 LEU A N 1
ATOM 643 C CA . LEU A 1 87 ? -16.484 7.642 17.686 1.00 94.50 87 LEU A CA 1
ATOM 644 C C . LEU A 1 87 ? -16.001 6.877 18.921 1.00 94.50 87 LEU A C 1
ATOM 646 O O . LEU A 1 87 ? -14.980 7.220 19.518 1.00 94.50 87 LEU A O 1
ATOM 650 N N . THR A 1 88 ? -16.705 5.804 19.268 1.00 91.56 88 THR A N 1
ATOM 651 C CA . THR A 1 88 ? -16.256 4.846 20.283 1.00 91.56 88 THR A CA 1
ATOM 652 C C . THR A 1 88 ? -15.248 3.888 19.658 1.00 91.56 88 THR A C 1
ATOM 654 O O . THR A 1 88 ? -15.556 3.228 18.667 1.00 91.56 88 THR A O 1
ATOM 657 N N . LEU A 1 89 ? -14.046 3.818 20.231 1.00 91.12 89 LEU A N 1
ATOM 658 C CA . LEU A 1 89 ? -13.055 2.810 19.864 1.00 91.12 89 LEU A CA 1
ATOM 659 C C . LEU A 1 89 ? -13.298 1.542 20.664 1.00 91.12 89 LEU A C 1
ATOM 661 O O . LEU A 1 89 ? -13.495 1.623 21.875 1.00 91.12 89 LEU A O 1
ATOM 665 N N . LEU A 1 90 ? -13.259 0.408 19.971 1.00 90.31 90 LEU A N 1
ATOM 666 C CA . LEU A 1 90 ? -13.302 -0.900 20.602 1.00 90.31 90 LEU A CA 1
ATOM 667 C C . LEU A 1 90 ? -11.882 -1.343 20.959 1.00 90.31 90 LEU A C 1
ATOM 669 O O . LEU A 1 90 ? -10.949 -1.129 20.180 1.00 90.31 90 LEU A O 1
ATOM 673 N N . GLY A 1 91 ? -11.741 -1.958 22.128 1.00 87.25 91 GLY A N 1
ATOM 674 C CA . GLY A 1 91 ? -10.548 -2.706 22.507 1.00 87.25 91 GLY A CA 1
ATOM 675 C C . GLY A 1 91 ? -10.411 -4.003 21.708 1.00 87.25 91 GLY A C 1
ATOM 676 O O . GLY A 1 91 ? -11.377 -4.509 21.133 1.00 87.25 91 GLY A O 1
ATOM 677 N N . ASP A 1 92 ? -9.206 -4.569 21.696 1.00 85.44 92 ASP A N 1
ATOM 678 C CA . ASP A 1 92 ? -8.930 -5.841 21.013 1.00 85.44 92 ASP A CA 1
ATOM 679 C C . ASP A 1 92 ? -9.778 -7.000 21.573 1.00 85.44 92 ASP A C 1
ATOM 681 O O . ASP A 1 92 ? -10.105 -7.943 20.855 1.00 85.44 92 ASP A O 1
ATOM 685 N N . ASP A 1 93 ? -10.157 -6.928 22.850 1.00 90.75 93 ASP A N 1
ATOM 686 C CA . ASP A 1 93 ? -10.999 -7.894 23.558 1.00 90.75 93 ASP A CA 1
ATOM 687 C C . ASP A 1 93 ? -12.505 -7.704 23.312 1.00 90.75 93 ASP A C 1
ATOM 689 O O . ASP A 1 93 ? -13.293 -8.625 23.536 1.00 90.75 93 ASP A O 1
ATOM 693 N N . GLU A 1 94 ? -12.909 -6.540 22.806 1.00 93.94 94 GLU A N 1
ATOM 694 C CA . GLU A 1 94 ? -14.295 -6.237 22.440 1.00 93.94 94 GLU A CA 1
ATOM 695 C C . GLU A 1 94 ? -14.625 -6.684 21.005 1.00 93.94 94 GLU A C 1
ATOM 697 O O . GLU A 1 94 ? -15.798 -6.784 20.632 1.00 93.94 94 GLU A O 1
ATOM 702 N N . VAL A 1 95 ? -13.602 -6.997 20.200 1.00 92.50 95 VAL A N 1
ATOM 703 C CA . VAL A 1 95 ? -13.751 -7.524 18.840 1.00 92.50 95 VAL A CA 1
ATOM 704 C C . VAL A 1 95 ? -13.683 -9.056 18.862 1.00 92.50 95 VAL A C 1
ATOM 706 O O . VAL A 1 95 ? -12.668 -9.632 19.254 1.00 92.50 95 VAL A O 1
ATOM 709 N N . PRO A 1 96 ? -14.720 -9.774 18.389 1.00 95.06 96 PRO A N 1
ATOM 710 C CA . PRO A 1 96 ? -14.668 -11.229 18.307 1.00 95.06 96 PRO A CA 1
ATOM 711 C C . PRO A 1 96 ? -13.504 -11.709 17.431 1.00 95.06 96 PRO A C 1
ATOM 713 O O . PRO A 1 96 ? -13.383 -11.296 16.277 1.00 95.06 96 PRO A O 1
ATOM 716 N N . ALA A 1 97 ? -12.703 -12.655 17.931 1.00 93.50 97 ALA A N 1
ATOM 717 C CA . ALA A 1 97 ? -11.533 -13.170 17.209 1.00 93.50 97 ALA A CA 1
ATOM 718 C C . ALA A 1 97 ? -11.874 -13.696 15.803 1.00 93.50 97 ALA A C 1
ATOM 720 O O . ALA A 1 97 ? -11.128 -13.475 14.854 1.00 93.50 97 ALA A O 1
ATOM 721 N N . LEU A 1 98 ? -13.035 -14.342 15.642 1.00 95.12 98 LEU A N 1
ATOM 722 C CA . LEU A 1 98 ? -13.503 -14.807 14.335 1.00 95.12 98 LEU A CA 1
ATOM 723 C C . LEU A 1 98 ? -13.692 -13.651 13.341 1.00 95.12 98 LEU A C 1
ATOM 725 O O . LEU A 1 98 ? -13.356 -13.804 12.172 1.00 95.12 98 LEU A O 1
ATOM 729 N N . LEU A 1 99 ? -14.204 -12.505 13.799 1.00 94.50 99 LEU A N 1
ATOM 730 C CA . LEU A 1 99 ? -14.385 -11.326 12.956 1.00 94.50 99 LEU A CA 1
ATOM 731 C C . LEU A 1 99 ? -13.031 -10.731 12.564 1.00 94.50 99 LEU A C 1
ATOM 733 O O . LEU A 1 99 ? -12.807 -10.481 11.384 1.00 94.50 99 LEU A O 1
ATOM 737 N N . ALA A 1 100 ? -12.119 -10.566 13.527 1.00 92.56 100 ALA A N 1
ATOM 738 C CA . ALA A 1 100 ? -10.772 -10.067 13.256 1.00 92.56 100 ALA A CA 1
ATOM 739 C C . ALA A 1 100 ? -10.046 -10.951 12.227 1.00 92.56 100 ALA A C 1
ATOM 741 O O . ALA A 1 100 ? -9.529 -10.452 11.231 1.00 92.56 100 ALA A O 1
ATOM 742 N N . HIS A 1 101 ? -10.087 -12.274 12.406 1.00 93.19 101 HIS A N 1
ATOM 743 C CA . HIS A 1 101 ? -9.495 -13.213 11.455 1.00 93.19 101 HIS A CA 1
ATOM 744 C C . HIS A 1 101 ? -10.184 -13.206 10.090 1.00 93.19 101 HIS A C 1
ATOM 746 O O . HIS A 1 101 ? -9.494 -13.315 9.083 1.00 93.19 101 HIS A O 1
ATOM 752 N N . ALA A 1 102 ? -11.511 -13.065 10.027 1.00 95.12 102 ALA A N 1
ATOM 753 C CA . ALA A 1 102 ? -12.230 -12.987 8.757 1.00 95.12 102 ALA A CA 1
ATOM 754 C C . ALA A 1 102 ? -11.858 -11.726 7.959 1.00 95.12 102 ALA A C 1
ATOM 756 O O . ALA A 1 102 ? -11.672 -11.809 6.746 1.00 95.12 102 ALA A O 1
ATOM 757 N N . VAL A 1 103 ? -11.710 -10.582 8.636 1.00 94.50 103 VAL A N 1
ATOM 758 C CA . VAL A 1 103 ? -11.261 -9.326 8.014 1.00 94.50 103 VAL A CA 1
ATOM 759 C C . VAL A 1 103 ? -9.826 -9.463 7.520 1.00 94.50 103 VAL A C 1
ATOM 761 O O . VAL A 1 103 ? -9.578 -9.217 6.346 1.00 94.50 103 VAL A O 1
ATOM 764 N N . VAL A 1 104 ? -8.907 -9.935 8.371 1.00 92.69 104 VAL A N 1
ATOM 765 C CA . VAL A 1 104 ? -7.510 -10.180 7.975 1.00 92.69 104 VAL A CA 1
ATOM 766 C C . VAL A 1 104 ? -7.456 -11.136 6.782 1.00 92.69 104 VAL A C 1
ATOM 768 O O . VAL A 1 104 ? -6.816 -10.831 5.793 1.00 92.69 104 VAL A O 1
ATOM 771 N N . ALA A 1 105 ? -8.199 -12.242 6.794 1.00 92.62 105 ALA A N 1
ATOM 772 C CA . ALA A 1 105 ? -8.204 -13.192 5.681 1.00 92.62 105 ALA A CA 1
ATOM 773 C C . ALA A 1 105 ? -8.769 -12.626 4.364 1.00 92.62 105 ALA A C 1
ATOM 775 O O . ALA A 1 105 ? -8.423 -13.131 3.299 1.00 92.62 105 ALA A O 1
ATOM 776 N N . THR A 1 106 ? -9.653 -11.626 4.426 1.00 92.50 106 THR A N 1
ATOM 777 C CA . THR A 1 106 ? -10.290 -11.035 3.236 1.00 92.50 106 THR A CA 1
ATOM 778 C C . THR A 1 106 ? -9.482 -9.868 2.672 1.00 92.50 106 THR A C 1
ATOM 780 O O . THR A 1 106 ? -9.378 -9.744 1.456 1.00 92.50 106 THR A O 1
ATOM 783 N N . GLU A 1 107 ? -8.924 -9.025 3.543 1.00 91.44 107 GLU A N 1
ATOM 784 C CA . GLU A 1 107 ? -8.237 -7.787 3.156 1.00 91.44 107 GLU A CA 1
ATOM 785 C C . GLU A 1 107 ? -6.723 -7.971 3.021 1.00 91.44 107 GLU A C 1
ATOM 787 O O . GLU A 1 107 ? -6.126 -7.464 2.079 1.00 91.44 107 GLU A O 1
ATOM 792 N N . ASP A 1 108 ? -6.092 -8.690 3.952 1.00 89.88 108 ASP A N 1
ATOM 793 C CA . ASP A 1 108 ? -4.639 -8.853 4.004 1.00 89.88 108 ASP A CA 1
ATOM 794 C C . ASP A 1 108 ? -4.271 -10.141 4.756 1.00 89.88 108 ASP A C 1
ATOM 796 O O . ASP A 1 108 ? -3.956 -10.149 5.951 1.00 89.88 108 ASP A O 1
ATOM 800 N N . GLU A 1 109 ? -4.312 -11.271 4.048 1.00 89.38 109 GLU A N 1
ATOM 801 C CA . GLU A 1 109 ? -4.045 -12.593 4.630 1.00 89.38 109 GLU A CA 1
ATOM 802 C C . GLU A 1 109 ? -2.641 -12.710 5.256 1.00 89.38 109 GLU A C 1
ATOM 804 O O . GLU A 1 109 ? -2.380 -13.613 6.056 1.00 89.38 109 GLU A O 1
ATOM 809 N N . ARG A 1 110 ? -1.724 -11.803 4.893 1.00 87.62 110 ARG A N 1
ATOM 810 C CA . ARG A 1 110 ? -0.330 -11.779 5.337 1.00 87.62 110 ARG A CA 1
ATOM 811 C C . ARG A 1 110 ? -0.026 -10.663 6.322 1.00 87.62 110 ARG A C 1
ATOM 813 O O . ARG A 1 110 ? 1.141 -10.552 6.709 1.00 87.62 110 ARG A O 1
ATOM 820 N N . PHE A 1 111 ? -1.037 -9.962 6.821 1.00 87.00 111 PHE A N 1
ATOM 821 C CA . PHE A 1 111 ? -0.905 -8.831 7.733 1.00 87.00 111 PHE A CA 1
ATOM 822 C C . PHE A 1 111 ? 0.111 -9.058 8.868 1.00 87.00 111 PHE A C 1
ATOM 824 O O . PHE A 1 111 ? 0.966 -8.217 9.133 1.00 87.00 111 PHE A O 1
ATOM 831 N N . TYR A 1 112 ? 0.088 -10.234 9.508 1.00 85.56 112 TYR A N 1
ATOM 832 C CA . TYR A 1 112 ? 0.985 -10.569 10.627 1.00 85.56 112 TYR A CA 1
ATOM 833 C C . TYR A 1 112 ? 2.405 -11.002 10.224 1.00 85.56 112 TYR A C 1
ATOM 835 O O . TYR A 1 112 ? 3.252 -11.224 11.087 1.00 85.56 112 TYR A O 1
ATOM 843 N N . SER A 1 113 ? 2.672 -11.168 8.930 1.00 86.25 113 SER A N 1
ATOM 844 C CA . SER A 1 113 ? 3.934 -11.698 8.396 1.00 86.25 113 SER A CA 1
ATOM 845 C C . SER A 1 113 ? 4.810 -10.645 7.713 1.00 86.25 113 SER A C 1
ATOM 847 O O . SER A 1 113 ? 5.988 -10.906 7.465 1.00 86.25 113 SER A O 1
ATOM 849 N N . HIS A 1 114 ? 4.275 -9.453 7.433 1.00 81.44 114 HIS A N 1
ATOM 850 C CA . HIS A 1 114 ? 5.011 -8.366 6.791 1.00 81.44 114 HIS A CA 1
ATOM 851 C C . HIS A 1 114 ? 4.942 -7.054 7.575 1.00 81.44 114 HIS A C 1
ATOM 853 O O . HIS A 1 114 ? 4.081 -6.829 8.418 1.00 81.44 114 HIS A O 1
ATOM 859 N N . HIS A 1 115 ? 5.839 -6.127 7.247 1.00 76.94 115 HIS A N 1
ATOM 860 C CA . HIS A 1 115 ? 6.009 -4.850 7.946 1.00 76.94 115 HIS A CA 1
ATOM 861 C C . HIS A 1 115 ? 5.025 -3.770 7.445 1.00 76.94 115 HIS A C 1
ATOM 863 O O . HIS A 1 115 ? 5.417 -2.635 7.199 1.00 76.94 115 HIS A O 1
ATOM 869 N N . GLY A 1 116 ? 3.755 -4.140 7.249 1.00 76.25 116 GLY A N 1
ATOM 870 C CA . GLY A 1 116 ? 2.674 -3.244 6.805 1.00 76.25 116 GLY A CA 1
ATOM 871 C C . GLY A 1 116 ? 2.461 -3.068 5.291 1.00 76.25 116 GLY A C 1
ATOM 872 O O . GLY A 1 116 ? 1.457 -2.475 4.914 1.00 76.25 116 GLY A O 1
ATOM 873 N N . VAL A 1 117 ? 3.339 -3.580 4.417 1.00 83.88 117 VAL A N 1
ATOM 874 C CA . VAL A 1 117 ? 3.111 -3.580 2.954 1.00 83.88 117 VAL A CA 1
ATOM 875 C C . VAL A 1 117 ? 3.285 -4.983 2.385 1.00 83.88 117 VAL A C 1
ATOM 877 O O . VAL A 1 117 ? 4.390 -5.540 2.407 1.00 83.88 117 VAL A O 1
ATOM 880 N N . ASP A 1 118 ? 2.217 -5.518 1.796 1.00 87.44 118 ASP A N 1
ATOM 881 C CA . ASP A 1 118 ? 2.226 -6.824 1.149 1.00 87.44 118 ASP A CA 1
ATOM 882 C C . ASP A 1 118 ? 2.857 -6.781 -0.254 1.00 87.44 118 ASP A C 1
ATOM 884 O O . ASP A 1 118 ? 2.198 -6.717 -1.294 1.00 87.44 118 ASP A O 1
ATOM 888 N N . SER A 1 119 ? 4.189 -6.832 -0.294 1.00 89.06 119 SER A N 1
ATOM 889 C CA . SER A 1 119 ? 4.948 -6.773 -1.554 1.00 89.06 119 SER A CA 1
ATOM 890 C C . SER A 1 119 ? 4.667 -7.962 -2.483 1.00 89.06 119 SER A C 1
ATOM 892 O O . SER A 1 119 ? 4.747 -7.828 -3.705 1.00 89.06 119 SER A O 1
ATOM 894 N N . ILE A 1 120 ? 4.344 -9.130 -1.919 1.00 91.25 120 ILE A N 1
ATOM 895 C CA . ILE A 1 120 ? 4.041 -10.342 -2.692 1.00 91.25 120 ILE A CA 1
ATOM 896 C C . ILE A 1 120 ? 2.657 -10.209 -3.330 1.00 91.25 120 ILE A C 1
ATOM 898 O O . ILE A 1 120 ? 2.488 -10.508 -4.516 1.00 91.25 120 ILE A O 1
ATOM 902 N N . GLY A 1 121 ? 1.687 -9.721 -2.560 1.00 89.38 121 GLY A N 1
ATOM 903 C CA . GLY A 1 121 ? 0.307 -9.542 -2.994 1.00 89.38 121 GLY A CA 1
ATOM 904 C C . GLY A 1 121 ? 0.203 -8.495 -4.090 1.00 89.38 121 GLY A C 1
ATOM 905 O O . GLY A 1 121 ? -0.338 -8.763 -5.166 1.00 89.38 121 GLY A O 1
ATOM 906 N N . LEU A 1 122 ? 0.893 -7.371 -3.893 1.00 90.81 122 LEU A N 1
ATOM 907 C CA . LEU A 1 122 ? 1.006 -6.299 -4.875 1.00 90.81 122 LEU A CA 1
ATOM 908 C C . LEU A 1 122 ? 1.687 -6.761 -6.173 1.00 90.81 122 LEU A C 1
ATOM 910 O O . LEU A 1 122 ? 1.242 -6.413 -7.266 1.00 90.81 122 LEU A O 1
ATOM 914 N N . GLY A 1 123 ? 2.729 -7.594 -6.080 1.00 93.25 123 GLY A N 1
ATOM 915 C CA . GLY A 1 123 ? 3.373 -8.191 -7.253 1.00 93.25 123 GLY A CA 1
ATOM 916 C C . GLY A 1 123 ? 2.434 -9.110 -8.043 1.00 93.25 123 GLY A C 1
ATOM 917 O O . GLY A 1 123 ? 2.360 -9.016 -9.269 1.00 93.25 123 GLY A O 1
ATOM 918 N N . ARG A 1 124 ? 1.673 -9.966 -7.347 1.00 93.94 124 ARG A N 1
ATOM 919 C CA . ARG A 1 124 ? 0.640 -10.826 -7.950 1.00 93.94 124 ARG A CA 1
ATOM 920 C C . ARG A 1 124 ? -0.437 -9.991 -8.644 1.00 93.94 124 ARG A C 1
ATOM 922 O O . ARG A 1 124 ? -0.794 -10.307 -9.777 1.00 93.94 124 ARG A O 1
ATOM 929 N N . ALA A 1 125 ? -0.930 -8.948 -7.979 1.00 93.94 125 ALA A N 1
ATOM 930 C CA . ALA A 1 125 ? -1.949 -8.047 -8.509 1.00 93.94 125 ALA A CA 1
ATOM 931 C C . ALA A 1 125 ? -1.486 -7.368 -9.790 1.00 93.94 125 ALA A C 1
ATOM 933 O O . ALA A 1 125 ? -2.140 -7.492 -10.819 1.00 93.94 125 ALA A O 1
ATOM 934 N N . LEU A 1 126 ? -0.291 -6.776 -9.766 1.00 94.38 126 LEU A N 1
ATOM 935 C CA . LEU A 1 126 ? 0.295 -6.118 -10.927 1.00 94.38 126 LEU A CA 1
ATOM 936 C C . LEU A 1 126 ? 0.444 -7.073 -12.119 1.00 94.38 126 LEU A C 1
ATOM 938 O O . LEU A 1 126 ? 0.138 -6.695 -13.248 1.00 94.38 126 LEU A O 1
ATOM 942 N N . LEU A 1 127 ? 0.893 -8.312 -11.890 1.00 95.19 127 LEU A N 1
ATOM 943 C CA . LEU A 1 127 ? 0.999 -9.307 -12.960 1.00 95.19 127 LEU A CA 1
ATOM 944 C C . LEU A 1 127 ? -0.373 -9.670 -13.539 1.00 95.19 127 LEU A C 1
ATOM 946 O O . LEU A 1 127 ? -0.519 -9.715 -14.761 1.00 95.19 127 LEU A O 1
ATOM 950 N N . TYR A 1 128 ? -1.371 -9.913 -12.686 1.00 95.38 128 TYR A N 1
ATOM 951 C CA . TYR A 1 128 ? -2.725 -10.248 -13.123 1.00 95.38 128 TYR A CA 1
ATOM 952 C C . TYR A 1 128 ? -3.357 -9.100 -13.917 1.00 95.38 128 TYR A C 1
ATOM 954 O O . TYR A 1 128 ? -3.866 -9.310 -15.018 1.00 95.38 128 TYR A O 1
ATOM 962 N N . ASP A 1 129 ? -3.268 -7.885 -13.394 1.00 95.31 129 ASP A N 1
ATOM 963 C CA . ASP A 1 129 ? -3.844 -6.676 -13.971 1.00 95.31 129 ASP A CA 1
ATOM 964 C C . ASP A 1 129 ? -3.221 -6.324 -15.328 1.00 95.31 129 ASP A C 1
ATOM 966 O O . ASP A 1 129 ? -3.933 -5.979 -16.271 1.00 95.31 129 ASP A O 1
ATOM 970 N N . VAL A 1 130 ? -1.903 -6.499 -15.486 1.00 94.88 130 VAL A N 1
ATOM 971 C CA . VAL A 1 130 ? -1.218 -6.287 -16.774 1.00 94.88 130 VAL A CA 1
ATOM 972 C C . VAL A 1 130 ? -1.610 -7.344 -17.807 1.00 94.88 130 VAL A C 1
ATOM 974 O O . VAL A 1 130 ? -1.833 -7.004 -18.968 1.00 94.88 130 VAL A O 1
ATOM 977 N N . VAL A 1 131 ? -1.706 -8.617 -17.410 1.00 96.44 131 VAL A N 1
ATOM 978 C CA . VAL A 1 131 ? -2.079 -9.712 -18.324 1.00 96.44 131 VAL A CA 1
ATOM 979 C C . VAL A 1 131 ? -3.533 -9.587 -18.780 1.00 96.44 131 VAL A C 1
ATOM 981 O O . VAL A 1 131 ? -3.832 -9.844 -19.945 1.00 96.44 131 VAL A O 1
ATOM 984 N N . ASN A 1 132 ? -4.426 -9.173 -17.881 1.00 96.31 132 ASN A N 1
ATOM 985 C CA . ASN A 1 132 ? -5.859 -9.071 -18.152 1.00 96.31 132 ASN A CA 1
ATOM 986 C C . ASN A 1 132 ? -6.303 -7.663 -18.579 1.00 96.31 132 ASN A C 1
ATOM 988 O O . ASN A 1 132 ? -7.469 -7.471 -18.917 1.00 96.31 132 ASN A O 1
ATOM 992 N N . VAL A 1 133 ? -5.384 -6.691 -18.597 1.00 95.56 133 VAL A N 1
ATOM 993 C CA . VAL A 1 133 ? -5.633 -5.283 -18.946 1.00 95.56 133 VAL A CA 1
ATOM 994 C C . VAL A 1 133 ? -6.798 -4.705 -18.126 1.00 95.56 133 VAL A C 1
ATOM 996 O O . VAL A 1 133 ? -7.736 -4.109 -18.656 1.00 95.56 133 VAL A O 1
ATOM 999 N N . CYS A 1 134 ? -6.752 -4.909 -16.809 1.00 94.69 134 CYS A N 1
ATOM 1000 C CA . CYS A 1 134 ? -7.733 -4.380 -15.862 1.00 94.69 134 CYS A CA 1
ATOM 1001 C C . CYS A 1 134 ? -7.079 -3.989 -14.532 1.00 94.69 134 CYS A C 1
ATOM 1003 O O . CYS A 1 134 ? -5.890 -4.200 -14.355 1.00 94.69 134 CYS A O 1
ATOM 1005 N N . LEU A 1 135 ? -7.850 -3.394 -13.618 1.00 92.06 135 LEU A N 1
ATOM 1006 C CA . LEU A 1 135 ? -7.464 -3.150 -12.220 1.00 92.06 135 LEU A CA 1
ATOM 1007 C C . LEU A 1 135 ? -8.376 -3.989 -11.321 1.00 92.06 135 LEU A C 1
ATOM 1009 O O . LEU A 1 135 ? -9.209 -3.462 -10.585 1.00 92.06 135 LEU A O 1
ATOM 1013 N N . CYS A 1 136 ? -8.334 -5.304 -11.524 1.00 91.56 136 CYS A N 1
ATOM 1014 C CA . CYS A 1 136 ? -9.303 -6.233 -10.955 1.00 91.56 136 CYS A CA 1
ATOM 1015 C C . CYS A 1 136 ? -8.875 -6.755 -9.583 1.00 91.56 136 CYS A C 1
ATOM 1017 O O . CYS A 1 136 ? -9.716 -7.282 -8.854 1.00 91.56 136 CYS A O 1
ATOM 1019 N N . GLN A 1 137 ? -7.583 -6.672 -9.258 1.00 90.44 137 GLN A N 1
ATOM 1020 C CA . GLN A 1 137 ? -7.033 -7.316 -8.078 1.00 90.44 137 GLN A CA 1
ATOM 1021 C C . GLN A 1 137 ? -6.379 -6.315 -7.124 1.00 90.44 137 GLN A C 1
ATOM 1023 O O . GLN A 1 137 ? -5.564 -5.487 -7.522 1.00 90.44 137 GLN A O 1
ATOM 1028 N N . GLY A 1 138 ? -6.713 -6.442 -5.840 1.00 86.19 138 GLY A N 1
ATOM 1029 C CA . GLY A 1 138 ? -5.961 -5.812 -4.761 1.00 86.19 138 GLY A CA 1
ATOM 1030 C C . GLY A 1 138 ? -4.609 -6.493 -4.552 1.00 86.19 138 GLY A C 1
ATOM 1031 O O . GLY A 1 138 ? -4.432 -7.667 -4.917 1.00 86.19 138 GLY A O 1
ATOM 1032 N N . GLY A 1 139 ? -3.677 -5.719 -3.992 1.00 79.25 139 GLY A N 1
ATOM 1033 C CA . GLY A 1 139 ? -2.441 -6.243 -3.417 1.00 79.25 139 GLY A CA 1
ATOM 1034 C C . GLY A 1 139 ? -2.787 -7.191 -2.292 1.00 79.25 139 GLY A C 1
ATOM 1035 O O . GLY A 1 139 ? -3.512 -6.725 -1.397 1.00 79.25 139 GLY A O 1
#

Foldseek 3Di:
DDDDDDDDDDDDDDDDPPPDDPPPPPPPPPPDPVPPPDPPPVVVVVVVVVVVVCVVVVVVVVVCVVPDDDCPCVVVVVVVVCVVVVHDDDDPVRDPPVNVCVCCVVQPVCCVPDPRDDPVQVVVQVVVCVVVVHNPGDD